Protein AF-A0A345E1W0-F1 (afdb_monomer_lite)

Secondary structure (DSSP, 8-state):
--EEEEEEETTEEEEEEE-HHHHHHHHHHHHHTT-S-----------------S--TTHHHH--HHHHHHHHHHHH-SSPEEHHHHHHHHHHHH-----STTHHHHHHHHHHHHH-TT---EEEE-TTSS-EEEE-TT-HHHHHHHHHHH--

Structure (mmCIF, N/CA/C/O backbone):
data_AF-A0A345E1W0-F1
#
_entry.id   AF-A0A345E1W0-F1
#
loop_
_atom_site.group_PDB
_atom_site.id
_atom_site.type_symbol
_atom_site.label_atom_id
_atom_site.label_alt_id
_atom_site.label_comp_id
_atom_site.label_asym_id
_atom_site.label_entity_id
_atom_site.label_seq_id
_atom_site.pdbx_PDB_ins_code
_atom_site.Cartn_x
_atom_site.Cartn_y
_atom_site.Cartn_z
_atom_site.occupancy
_atom_site.B_iso_or_equiv
_atom_site.auth_seq_id
_atom_site.auth_comp_id
_atom_site.auth_asym_id
_atom_site.auth_atom_id
_atom_site.pdbx_PDB_model_num
ATOM 1 N N . MET A 1 1 ? 12.030 -1.367 18.795 1.00 45.38 1 MET A N 1
ATOM 2 C CA . MET A 1 1 ? 12.201 -2.671 19.479 1.00 45.38 1 MET A CA 1
ATOM 3 C C . MET A 1 1 ? 13.108 -3.530 18.600 1.00 45.38 1 MET A C 1
ATOM 5 O O . MET A 1 1 ? 12.925 -3.448 17.390 1.00 45.38 1 MET A O 1
ATOM 9 N N . PRO A 1 2 ? 14.106 -4.254 19.140 1.00 35.97 2 PRO A N 1
ATOM 10 C CA . PRO A 1 2 ? 14.978 -5.117 18.340 1.00 35.97 2 PRO A CA 1
ATOM 11 C C . PRO A 1 2 ? 14.230 -6.366 17.856 1.00 35.97 2 PRO A C 1
ATOM 13 O O . PRO A 1 2 ? 13.284 -6.832 18.494 1.00 35.97 2 PRO A O 1
ATOM 16 N N . VAL A 1 3 ? 14.635 -6.877 16.699 1.00 43.66 3 VAL A N 1
ATOM 17 C CA . VAL A 1 3 ? 14.069 -8.049 16.035 1.00 43.66 3 VAL A CA 1
ATOM 18 C C . VAL A 1 3 ? 15.159 -9.098 15.897 1.00 43.66 3 VAL A C 1
ATOM 20 O O . VAL A 1 3 ? 16.213 -8.825 15.332 1.00 43.66 3 VAL A O 1
ATOM 23 N N . THR A 1 4 ? 14.899 -10.306 16.385 1.00 45.62 4 THR A N 1
ATOM 24 C CA . THR A 1 4 ? 15.780 -11.454 16.164 1.00 45.62 4 THR A CA 1
ATOM 25 C C . T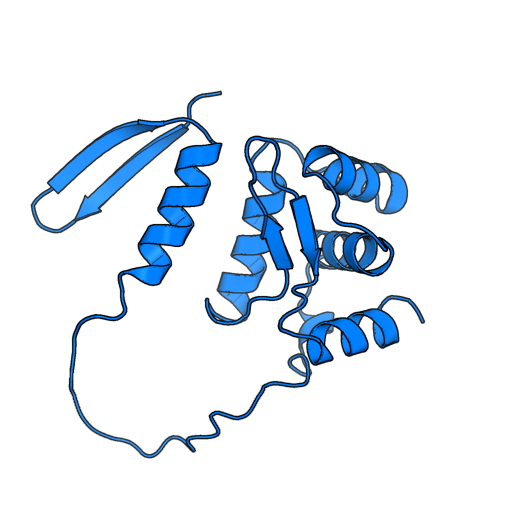HR A 1 4 ? 15.541 -12.006 14.766 1.00 45.62 4 THR A C 1
ATOM 27 O O . THR A 1 4 ? 14.420 -12.408 14.441 1.00 45.62 4 THR A O 1
ATOM 30 N N . VAL A 1 5 ? 16.584 -12.024 13.939 1.00 46.69 5 VAL A N 1
ATOM 31 C CA . VAL A 1 5 ? 16.565 -12.685 12.630 1.00 46.69 5 VAL A CA 1
ATOM 32 C C . VAL A 1 5 ? 17.436 -13.931 12.696 1.00 46.69 5 VAL A C 1
ATOM 34 O O . VAL A 1 5 ? 18.583 -13.872 13.136 1.00 46.69 5 VAL A O 1
ATOM 37 N N . ASN A 1 6 ? 16.859 -15.050 12.258 1.00 46.25 6 ASN A N 1
ATOM 38 C CA . ASN A 1 6 ? 17.540 -16.327 12.089 1.00 46.25 6 ASN A CA 1
ATOM 39 C C . ASN A 1 6 ? 17.802 -16.530 10.594 1.00 46.25 6 ASN A C 1
ATOM 41 O O . ASN A 1 6 ? 16.859 -16.696 9.818 1.00 46.25 6 ASN A O 1
ATOM 45 N N . LEU A 1 7 ? 19.073 -16.457 10.193 1.00 43.28 7 LEU A N 1
ATOM 46 C CA . LEU A 1 7 ? 19.508 -16.715 8.822 1.00 43.28 7 LEU A CA 1
ATOM 47 C C . LEU A 1 7 ? 20.150 -18.106 8.773 1.00 43.28 7 LEU A C 1
ATOM 49 O O . LEU A 1 7 ? 21.167 -18.339 9.428 1.00 43.28 7 LEU A O 1
ATOM 53 N N . SER A 1 8 ? 19.555 -19.015 8.000 1.00 42.28 8 SER A N 1
ATOM 54 C CA . SER A 1 8 ? 20.055 -20.382 7.816 1.00 42.28 8 SER A CA 1
ATOM 55 C C . SER A 1 8 ? 20.419 -20.609 6.349 1.00 42.28 8 SER A C 1
ATOM 57 O O . SER A 1 8 ? 19.563 -20.510 5.469 1.00 42.28 8 SER A O 1
ATOM 59 N N . GLY A 1 9 ? 21.688 -20.925 6.094 1.00 40.09 9 GLY A N 1
ATOM 60 C CA . GLY A 1 9 ? 22.220 -21.358 4.799 1.00 40.09 9 GLY A CA 1
ATOM 61 C C . GLY A 1 9 ? 23.122 -22.582 4.970 1.00 40.09 9 GLY A C 1
ATOM 62 O O . GLY A 1 9 ? 23.448 -22.957 6.097 1.00 40.09 9 GLY A O 1
ATOM 63 N N . GLU A 1 10 ? 23.513 -23.234 3.872 1.00 37.09 10 GLU A N 1
ATOM 64 C CA . GLU A 1 10 ? 24.368 -24.429 3.924 1.00 37.09 10 GLU A CA 1
ATOM 65 C C . GLU A 1 10 ? 25.673 -24.129 4.694 1.00 37.09 10 GLU A C 1
ATOM 67 O O . GLU A 1 10 ? 26.533 -23.383 4.233 1.00 37.09 10 GLU A O 1
ATOM 72 N N . GLY A 1 11 ? 25.783 -24.669 5.914 1.00 42.78 11 GLY A N 1
ATOM 73 C CA . GLY A 1 11 ? 26.951 -24.529 6.792 1.00 42.78 11 GLY A CA 1
ATOM 74 C C . GLY A 1 11 ? 27.027 -23.259 7.650 1.00 42.78 11 GLY A C 1
ATOM 75 O O . GLY A 1 11 ? 28.035 -23.076 8.332 1.00 42.78 11 GLY A O 1
ATOM 76 N N . ILE A 1 12 ? 26.008 -22.393 7.649 1.00 40.78 12 ILE A N 1
ATOM 77 C CA . ILE A 1 12 ? 26.033 -21.127 8.392 1.00 40.78 12 ILE A CA 1
ATOM 78 C C . ILE A 1 12 ? 24.692 -20.892 9.100 1.00 40.78 12 ILE A C 1
ATOM 80 O O . ILE A 1 12 ? 23.661 -20.705 8.454 1.00 40.78 12 ILE A O 1
ATOM 84 N N . GLU A 1 13 ? 24.732 -20.857 10.433 1.00 38.22 13 GLU A N 1
ATOM 85 C CA . GLU A 1 13 ? 23.628 -20.420 11.291 1.00 38.22 13 GLU A CA 1
ATOM 86 C C . GLU A 1 13 ? 24.100 -19.205 12.096 1.00 38.22 13 GLU A C 1
ATOM 88 O O . GLU A 1 13 ? 25.054 -19.293 12.872 1.00 38.22 13 GLU A O 1
ATOM 93 N N . PHE A 1 14 ? 23.462 -18.055 11.868 1.00 43.22 14 PHE A N 1
ATOM 94 C CA . PHE A 1 14 ? 23.709 -16.834 12.630 1.00 43.22 14 PHE A CA 1
ATOM 95 C C . PHE A 1 14 ? 22.395 -16.298 13.191 1.00 43.22 14 PHE A C 1
ATOM 97 O O . PHE A 1 14 ? 21.450 -16.026 12.448 1.00 43.22 14 PHE A O 1
ATOM 104 N N . GLU A 1 15 ? 22.383 -16.083 14.505 1.00 46.47 15 GLU A N 1
ATOM 105 C CA . GLU A 1 15 ? 21.328 -15.364 15.209 1.00 46.47 15 GLU A CA 1
ATOM 106 C C . GLU A 1 15 ? 21.842 -13.963 15.565 1.00 46.47 15 GLU A C 1
ATOM 108 O O . GLU A 1 15 ? 22.868 -13.815 16.238 1.00 46.47 15 GLU A O 1
ATOM 113 N N . ARG A 1 16 ? 21.162 -12.916 15.080 1.00 43.31 16 ARG A N 1
ATOM 114 C CA . ARG A 1 16 ? 21.501 -11.524 15.408 1.00 43.31 16 ARG A CA 1
ATOM 115 C C . ARG A 1 16 ? 20.248 -10.699 15.672 1.00 43.31 16 ARG A C 1
ATOM 117 O O . ARG A 1 16 ? 19.283 -10.737 14.910 1.00 43.31 16 ARG A O 1
ATOM 124 N N . GLU A 1 17 ? 20.298 -9.911 16.740 1.00 43.19 17 GLU A N 1
ATOM 125 C CA . GLU A 1 17 ? 19.318 -8.864 17.016 1.00 43.19 17 GLU A CA 1
ATOM 126 C C . GLU A 1 17 ? 19.610 -7.647 16.130 1.00 43.19 17 GLU A C 1
ATOM 128 O O . GLU A 1 17 ? 20.698 -7.065 16.185 1.00 43.19 17 GLU A O 1
ATOM 133 N N . ILE A 1 18 ? 18.645 -7.271 15.295 1.00 55.44 18 ILE A N 1
ATOM 134 C CA . ILE A 1 18 ? 18.741 -6.133 14.376 1.00 55.44 18 ILE A CA 1
ATOM 135 C C . ILE A 1 18 ? 17.576 -5.162 14.583 1.00 55.44 18 ILE A C 1
ATOM 137 O O . ILE A 1 18 ? 16.558 -5.502 15.192 1.00 55.44 18 ILE A O 1
ATOM 141 N N . SER A 1 19 ? 17.721 -3.924 14.107 1.00 51.69 19 SER A N 1
ATOM 142 C CA . SER A 1 19 ? 16.602 -2.981 14.061 1.00 51.69 19 SER A CA 1
ATOM 143 C C . SER A 1 19 ? 15.513 -3.495 13.113 1.00 51.69 19 SER A C 1
ATOM 145 O O . SER A 1 19 ? 15.787 -4.223 12.162 1.00 51.69 19 SER A O 1
ATOM 147 N N . GLU A 1 20 ? 14.259 -3.124 13.378 1.00 52.72 20 GLU A N 1
ATOM 148 C CA . GLU A 1 20 ? 13.123 -3.512 12.527 1.00 52.72 20 GLU A CA 1
ATOM 149 C C . GLU A 1 20 ? 13.296 -3.034 11.076 1.00 52.72 20 GLU A C 1
ATOM 151 O O . GLU A 1 20 ? 12.980 -3.773 10.148 1.00 52.72 20 GLU A O 1
ATOM 156 N N . ASP A 1 21 ? 13.886 -1.852 10.905 1.00 50.53 21 ASP A N 1
ATOM 157 C CA . ASP A 1 21 ? 14.236 -1.260 9.613 1.00 50.53 21 ASP A CA 1
ATOM 158 C C . ASP A 1 21 ? 15.211 -2.150 8.817 1.00 50.53 21 ASP A C 1
ATOM 160 O O . ASP A 1 21 ? 14.929 -2.569 7.694 1.00 50.53 21 ASP A O 1
ATOM 164 N N . ALA A 1 22 ? 16.282 -2.609 9.476 1.00 50.78 22 ALA A N 1
ATOM 165 C CA . ALA A 1 22 ? 17.256 -3.525 8.885 1.00 50.78 22 ALA A CA 1
ATOM 166 C C . ALA A 1 22 ? 16.655 -4.907 8.560 1.00 50.78 22 ALA A C 1
ATOM 168 O O . ALA A 1 22 ? 17.091 -5.575 7.626 1.00 50.78 22 ALA A O 1
ATOM 169 N N . ALA A 1 23 ? 15.641 -5.361 9.304 1.00 57.12 23 ALA A N 1
ATOM 170 C CA . ALA A 1 23 ? 14.966 -6.628 9.012 1.00 57.12 23 ALA A CA 1
ATOM 171 C C . ALA A 1 23 ? 14.154 -6.569 7.712 1.00 57.12 23 ALA A C 1
ATOM 173 O O . ALA A 1 23 ? 14.077 -7.560 6.982 1.00 57.12 23 ALA A O 1
ATOM 174 N N . ILE A 1 24 ? 13.558 -5.413 7.419 1.00 57.62 24 ILE A N 1
ATOM 175 C CA . ILE A 1 24 ? 12.810 -5.172 6.184 1.00 57.62 24 ILE A CA 1
ATOM 176 C C . ILE A 1 24 ? 13.769 -5.049 4.992 1.00 57.62 24 ILE A C 1
ATOM 178 O O . ILE A 1 24 ? 13.488 -5.610 3.931 1.00 57.62 24 ILE A O 1
ATOM 182 N N . GLU A 1 25 ? 14.919 -4.398 5.178 1.00 53.41 25 GLU A N 1
ATOM 183 C CA . GLU A 1 25 ? 15.987 -4.313 4.173 1.00 53.41 25 GLU A CA 1
ATOM 184 C C . GLU A 1 25 ? 16.539 -5.705 3.814 1.00 53.41 25 GLU A C 1
ATOM 186 O O . GLU A 1 25 ? 16.602 -6.071 2.641 1.00 53.41 25 GLU A O 1
ATOM 191 N N . ILE A 1 26 ? 16.842 -6.543 4.815 1.00 57.22 26 ILE A N 1
ATOM 192 C CA . ILE A 1 26 ? 17.355 -7.911 4.610 1.00 57.22 26 ILE A CA 1
ATOM 193 C C . ILE A 1 26 ? 16.334 -8.802 3.899 1.00 57.22 26 ILE A C 1
ATOM 195 O O . ILE A 1 26 ? 16.713 -9.612 3.046 1.00 57.22 26 ILE A O 1
ATOM 199 N N . MET A 1 27 ? 15.044 -8.662 4.220 1.00 58.53 27 MET A N 1
ATOM 200 C CA . MET A 1 27 ? 13.991 -9.392 3.513 1.00 58.53 27 MET A CA 1
ATOM 201 C C . MET A 1 27 ? 13.946 -9.017 2.029 1.00 58.53 27 MET A C 1
ATOM 203 O O . MET A 1 27 ? 13.765 -9.907 1.208 1.00 58.53 27 MET A O 1
ATOM 207 N N . GLN A 1 28 ? 14.169 -7.751 1.673 1.00 49.53 28 GLN A N 1
ATOM 208 C CA . GLN A 1 28 ? 14.204 -7.304 0.275 1.00 49.53 28 GLN A CA 1
ATOM 209 C C . GLN A 1 28 ? 15.504 -7.706 -0.442 1.00 49.53 28 GLN A C 1
ATOM 211 O O . GLN A 1 28 ? 15.453 -8.208 -1.562 1.00 49.53 28 GLN A O 1
ATOM 216 N N . LEU A 1 29 ? 16.663 -7.594 0.214 1.00 49.44 29 LEU A N 1
ATOM 217 C CA . LEU A 1 29 ? 17.960 -8.031 -0.327 1.00 49.44 29 LEU A CA 1
ATOM 218 C C . LEU A 1 29 ? 17.995 -9.538 -0.627 1.00 49.44 29 LEU A C 1
ATOM 220 O O . LEU A 1 29 ? 18.470 -9.951 -1.683 1.00 49.44 29 LEU A O 1
ATOM 224 N N . SER A 1 30 ? 17.424 -10.364 0.255 1.00 45.94 30 SER A N 1
ATOM 225 C CA . SER A 1 30 ? 17.351 -11.823 0.061 1.00 45.94 30 SER A CA 1
ATOM 226 C C . SER A 1 30 ? 16.462 -12.236 -1.122 1.00 45.94 30 SER A C 1
ATOM 228 O O . SER A 1 30 ? 16.559 -13.361 -1.611 1.00 45.94 30 SER A O 1
ATOM 230 N N . ILE A 1 31 ? 15.585 -11.341 -1.583 1.00 50.25 31 ILE A N 1
ATOM 231 C CA . ILE A 1 31 ? 14.705 -11.559 -2.738 1.00 50.25 31 ILE A CA 1
ATOM 232 C C . ILE A 1 31 ? 15.436 -11.212 -4.046 1.00 50.25 31 ILE A C 1
ATOM 234 O O . ILE A 1 31 ? 15.214 -11.878 -5.058 1.00 50.25 31 ILE A O 1
ATOM 238 N N . SER A 1 32 ? 16.354 -10.243 -4.019 1.00 39.19 32 SER A N 1
ATOM 239 C CA . SER A 1 32 ? 17.132 -9.815 -5.191 1.00 39.19 32 SER A CA 1
ATOM 240 C C . SER A 1 32 ? 18.299 -10.752 -5.538 1.00 39.19 32 SER A C 1
ATOM 242 O O . SER A 1 32 ? 18.637 -10.887 -6.712 1.00 39.19 32 SER A O 1
ATOM 244 N N . ASP A 1 33 ? 18.888 -11.444 -4.556 1.00 35.84 33 ASP A N 1
ATOM 245 C CA . ASP A 1 33 ? 20.107 -12.251 -4.762 1.00 35.84 33 ASP A CA 1
ATOM 246 C C . ASP A 1 33 ? 19.847 -13.643 -5.387 1.00 35.84 33 ASP A C 1
ATOM 248 O O . ASP A 1 33 ? 20.746 -14.281 -5.931 1.00 35.84 33 ASP A O 1
ATOM 252 N N . ARG A 1 34 ? 18.593 -14.125 -5.416 1.00 39.97 34 ARG A N 1
ATOM 253 C CA . ARG A 1 34 ? 18.247 -15.463 -5.953 1.00 39.97 34 ARG A CA 1
ATOM 254 C C . ARG A 1 34 ? 18.152 -15.535 -7.491 1.00 39.97 34 ARG A C 1
ATOM 256 O O . ARG A 1 34 ? 17.482 -16.418 -8.020 1.00 39.97 34 ARG A O 1
ATOM 263 N N . ARG A 1 35 ? 18.809 -14.630 -8.227 1.00 43.28 35 ARG A N 1
ATOM 264 C CA . ARG A 1 35 ? 18.853 -14.608 -9.708 1.00 43.28 35 ARG A CA 1
ATOM 265 C C . ARG A 1 35 ? 20.255 -14.815 -10.296 1.00 43.28 35 ARG A C 1
ATOM 267 O O . ARG A 1 35 ? 20.557 -14.266 -11.347 1.00 43.28 35 ARG A O 1
ATOM 274 N N . SER A 1 36 ? 21.111 -15.610 -9.655 1.00 43.78 36 SER A N 1
ATOM 275 C CA . SER A 1 36 ? 22.401 -16.000 -10.249 1.00 43.78 36 SER A CA 1
ATOM 276 C C . SER A 1 36 ? 22.716 -17.485 -10.042 1.00 43.78 36 SER A C 1
ATOM 278 O O . SER A 1 36 ? 23.639 -17.810 -9.308 1.00 43.78 36 SER A O 1
ATOM 280 N N . ASN A 1 37 ? 21.908 -18.376 -10.629 1.00 39.88 37 ASN A N 1
ATOM 281 C CA . ASN A 1 37 ? 22.293 -19.695 -11.176 1.00 39.88 37 ASN A CA 1
ATOM 282 C C . ASN A 1 37 ? 21.046 -20.576 -11.331 1.00 39.88 37 ASN A C 1
ATOM 284 O O . ASN A 1 37 ? 20.417 -20.899 -10.327 1.00 39.88 37 ASN A O 1
ATOM 288 N N . ASP A 1 38 ? 20.712 -20.979 -12.559 1.00 34.97 38 ASP A N 1
ATOM 289 C CA . ASP A 1 38 ? 20.861 -22.370 -13.033 1.00 34.97 38 ASP A CA 1
ATOM 290 C C . ASP A 1 38 ? 20.200 -22.515 -14.423 1.00 34.9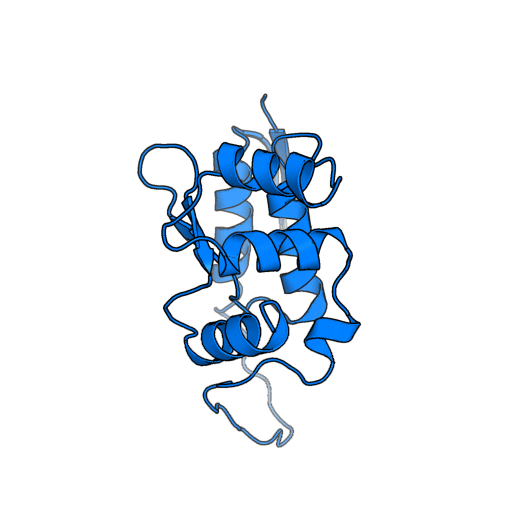7 38 ASP A C 1
ATOM 292 O O . ASP A 1 38 ? 19.011 -22.243 -14.601 1.00 34.97 38 ASP A O 1
ATOM 296 N N . GLU A 1 39 ? 20.995 -22.901 -15.423 1.00 44.12 39 GLU A N 1
ATOM 297 C CA . GLU A 1 39 ? 20.549 -23.288 -16.767 1.00 44.12 39 GLU A CA 1
ATOM 298 C C . GLU A 1 39 ? 19.930 -24.698 -16.743 1.00 44.12 39 GLU A C 1
ATOM 300 O O . GLU A 1 39 ? 20.550 -25.628 -16.233 1.00 44.12 39 GLU A O 1
ATOM 305 N N . GLY A 1 40 ? 18.764 -24.904 -17.378 1.00 30.97 40 GLY A N 1
ATOM 306 C CA . GLY A 1 40 ? 18.197 -26.256 -17.514 1.00 30.97 40 GLY A CA 1
ATOM 307 C C . GLY A 1 40 ? 16.839 -26.391 -18.220 1.00 30.97 40 GLY A C 1
ATOM 308 O O . GLY A 1 40 ? 15.853 -26.735 -17.586 1.00 30.97 40 GLY A O 1
ATOM 309 N N . THR A 1 41 ? 16.822 -26.132 -19.531 1.00 34.19 41 THR A N 1
ATOM 310 C CA . THR A 1 41 ? 15.992 -26.696 -20.630 1.00 34.19 41 THR A CA 1
ATOM 311 C C . THR A 1 41 ? 14.513 -27.129 -20.440 1.00 34.19 41 THR A C 1
ATOM 313 O O . THR A 1 41 ? 14.207 -28.110 -19.772 1.00 34.19 41 THR A O 1
ATOM 316 N N . ALA A 1 42 ? 13.688 -26.525 -21.317 1.00 41.94 42 ALA A N 1
ATOM 317 C CA . ALA A 1 42 ? 12.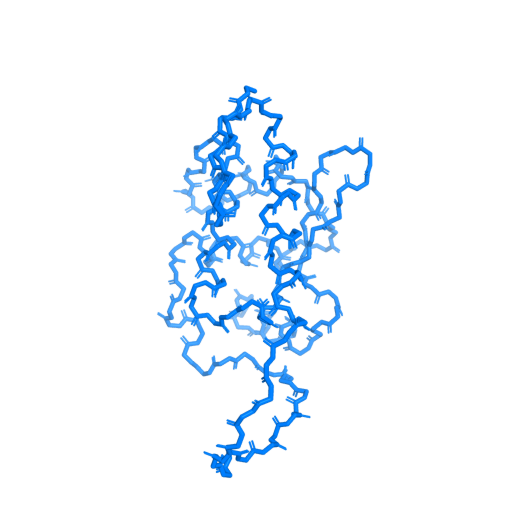440 -26.980 -21.966 1.00 41.94 42 ALA A CA 1
ATOM 318 C C . ALA A 1 42 ? 11.134 -27.002 -21.152 1.00 41.94 42 ALA A C 1
ATOM 320 O O . ALA A 1 42 ? 10.898 -27.881 -20.336 1.00 41.94 42 ALA A O 1
ATOM 321 N N . GLU A 1 43 ? 10.224 -26.082 -21.477 1.00 34.56 43 GLU A N 1
ATOM 322 C CA . GLU A 1 43 ? 9.141 -26.276 -22.460 1.00 34.56 43 GLU A CA 1
ATOM 323 C C . GLU A 1 43 ? 8.579 -24.888 -22.816 1.00 34.56 43 GLU A C 1
ATOM 325 O O . GLU A 1 43 ? 8.545 -24.009 -21.954 1.00 34.56 43 GLU A O 1
ATOM 330 N N . GLU A 1 44 ? 8.203 -24.676 -24.082 1.00 43.88 44 GLU A N 1
ATOM 331 C CA . GLU A 1 44 ? 7.603 -23.439 -24.605 1.00 43.88 44 GLU A CA 1
ATOM 332 C C . GLU A 1 44 ? 6.469 -22.949 -23.692 1.00 43.88 44 GLU A C 1
ATOM 334 O O . GLU A 1 44 ? 5.334 -23.425 -23.746 1.00 43.88 44 GLU A O 1
ATOM 339 N N . ARG A 1 45 ? 6.782 -21.981 -22.833 1.00 40.62 45 ARG A N 1
ATOM 340 C CA . ARG A 1 45 ? 5.794 -21.095 -22.236 1.00 40.62 45 ARG A CA 1
ATOM 341 C C . ARG A 1 45 ? 5.913 -19.809 -23.009 1.00 40.62 45 ARG A C 1
ATOM 343 O O . ARG A 1 45 ? 6.984 -19.219 -23.027 1.00 40.62 45 ARG A O 1
ATOM 350 N N . ASP A 1 46 ? 4.822 -19.487 -23.687 1.00 36.97 46 ASP A N 1
ATOM 351 C CA . ASP A 1 46 ? 4.555 -18.220 -24.345 1.00 36.97 46 ASP A CA 1
ATOM 352 C C . ASP A 1 46 ? 5.242 -17.079 -23.587 1.00 36.97 46 ASP A C 1
ATOM 354 O O . ASP A 1 46 ? 4.827 -16.689 -22.492 1.00 36.97 46 ASP A O 1
ATOM 358 N N . ASP A 1 47 ? 6.363 -16.644 -24.159 1.00 38.47 47 ASP A N 1
ATOM 359 C CA . ASP A 1 47 ? 7.206 -15.544 -23.716 1.00 38.47 47 ASP A CA 1
ATOM 360 C C . ASP A 1 47 ? 6.454 -14.253 -24.048 1.00 38.47 47 ASP A C 1
ATOM 362 O O . ASP A 1 47 ? 6.783 -13.493 -24.954 1.00 38.47 47 ASP A O 1
ATOM 366 N N . SER A 1 48 ? 5.339 -14.061 -23.355 1.00 40.69 48 SER A N 1
ATOM 367 C CA . SER A 1 48 ? 4.670 -12.781 -23.258 1.00 40.69 48 SER A CA 1
ATOM 368 C C . SER A 1 48 ? 5.307 -12.040 -22.084 1.00 40.69 48 SER A C 1
ATOM 370 O O . SER A 1 48 ? 4.679 -11.821 -21.048 1.00 40.69 48 SER A O 1
ATOM 372 N N . ASP A 1 49 ? 6.570 -11.645 -22.274 1.00 42.78 49 ASP A N 1
ATOM 373 C CA . ASP A 1 49 ? 7.241 -10.531 -21.589 1.00 42.78 49 ASP A CA 1
ATOM 374 C C . ASP A 1 49 ? 6.542 -9.215 -21.990 1.00 42.78 49 ASP A C 1
ATOM 376 O O . ASP A 1 49 ? 7.072 -8.324 -22.650 1.00 42.78 49 ASP A O 1
ATOM 380 N N . VAL A 1 50 ? 5.249 -9.146 -21.684 1.00 40.25 50 VAL A N 1
ATOM 381 C CA . VAL A 1 50 ? 4.388 -8.006 -21.946 1.00 40.25 50 VAL A CA 1
ATOM 382 C C . VAL A 1 50 ? 4.233 -7.329 -20.604 1.00 40.25 50 VAL A C 1
ATOM 384 O O . VAL A 1 50 ? 3.586 -7.877 -19.715 1.00 40.25 50 VAL A O 1
ATOM 387 N N . ASP A 1 51 ? 4.849 -6.157 -20.455 1.00 45.72 51 ASP A N 1
ATOM 388 C CA . ASP A 1 51 ? 4.189 -4.957 -19.933 1.00 45.72 51 ASP A CA 1
ATOM 389 C C . ASP A 1 51 ? 2.792 -5.277 -19.366 1.00 45.72 51 ASP A C 1
ATOM 391 O O . ASP A 1 51 ? 1.779 -5.148 -20.060 1.00 45.72 51 ASP A O 1
ATOM 395 N N . ALA A 1 52 ? 2.716 -5.805 -18.140 1.00 55.19 52 ALA A N 1
ATOM 396 C CA . ALA A 1 52 ? 1.432 -6.098 -17.523 1.00 55.19 52 ALA A CA 1
ATOM 397 C C . ALA A 1 52 ? 0.816 -4.740 -17.182 1.00 55.19 52 ALA A C 1
ATOM 399 O O . ALA A 1 52 ? 1.020 -4.193 -16.102 1.00 55.19 52 ALA A O 1
ATOM 400 N N . LYS A 1 53 ? 0.147 -4.140 -18.169 1.00 66.00 53 LYS A N 1
ATOM 401 C CA . LYS A 1 53 ? -0.498 -2.828 -18.081 1.00 66.00 53 LYS A CA 1
ATOM 402 C C . LYS A 1 53 ? -1.741 -2.870 -17.201 1.00 66.00 53 LYS A C 1
ATOM 404 O O . LYS A 1 53 ? -2.279 -1.823 -16.884 1.00 66.00 53 LYS A O 1
ATOM 409 N N . THR A 1 54 ? -2.212 -4.055 -16.835 1.00 82.00 54 THR A N 1
ATOM 410 C CA . THR A 1 54 ? -3.481 -4.251 -16.138 1.00 82.00 54 THR A CA 1
ATOM 411 C C . THR A 1 54 ? -3.307 -5.223 -14.985 1.00 82.00 54 THR A C 1
ATOM 413 O O . THR A 1 54 ? -2.507 -6.163 -15.059 1.00 82.00 54 THR A O 1
ATOM 416 N N . LEU A 1 55 ? -4.062 -5.006 -13.915 1.00 92.25 55 LEU A N 1
ATOM 417 C CA . LEU A 1 55 ? -4.108 -5.911 -12.778 1.00 92.25 55 LEU A CA 1
ATOM 418 C C . LEU A 1 55 ? -4.692 -7.267 -13.214 1.00 92.25 55 LEU A C 1
ATOM 420 O O . LEU A 1 55 ? -5.482 -7.337 -14.156 1.00 92.25 55 LEU A O 1
ATOM 424 N N . PRO A 1 56 ? -4.346 -8.368 -12.524 1.00 90.81 56 PRO A N 1
ATOM 425 C CA . PRO A 1 56 ? -5.002 -9.650 -12.757 1.00 90.81 56 PRO A CA 1
ATOM 426 C C . PRO A 1 56 ? -6.527 -9.535 -12.605 1.00 90.81 56 PRO A C 1
ATOM 428 O O . PRO A 1 56 ? -6.995 -8.910 -11.656 1.00 90.81 56 PRO A O 1
ATOM 431 N N . ASP A 1 57 ? -7.316 -10.211 -13.445 1.00 87.88 57 ASP A N 1
ATOM 432 C CA . ASP A 1 57 ? -8.793 -10.122 -13.410 1.00 87.88 57 ASP A CA 1
ATOM 433 C C . ASP A 1 57 ? -9.388 -10.421 -12.021 1.00 87.88 57 ASP A C 1
ATOM 435 O O . ASP A 1 57 ? -10.366 -9.823 -11.566 1.00 87.88 57 ASP A O 1
ATOM 439 N N . ASP A 1 58 ? -8.748 -11.347 -11.310 1.00 89.12 58 ASP A N 1
ATOM 440 C CA . ASP A 1 58 ? -9.124 -11.791 -9.973 1.00 89.12 58 ASP A CA 1
ATOM 441 C C . ASP A 1 58 ? -8.608 -10.913 -8.830 1.00 89.12 58 ASP A C 1
ATOM 443 O O . ASP A 1 58 ? -8.849 -11.218 -7.656 1.00 89.12 58 ASP A O 1
ATOM 447 N N . PHE A 1 59 ? -7.889 -9.838 -9.146 1.00 94.88 59 PHE A N 1
ATOM 448 C CA . PHE A 1 59 ? -7.131 -9.046 -8.188 1.00 94.88 59 PHE A CA 1
ATOM 449 C C . PHE A 1 59 ? -8.005 -8.540 -7.040 1.00 94.88 59 PHE A C 1
ATOM 451 O O . PHE A 1 59 ? -7.787 -8.909 -5.882 1.00 94.88 59 PHE A O 1
ATOM 458 N N . PHE A 1 60 ? -9.050 -7.775 -7.366 1.00 94.44 60 PHE A N 1
ATOM 459 C CA . PHE A 1 60 ? -9.956 -7.167 -6.387 1.00 94.44 60 PHE A CA 1
ATOM 460 C C . PHE A 1 60 ? -10.743 -8.206 -5.587 1.00 94.44 60 PHE A C 1
ATOM 462 O O . PHE A 1 60 ? -10.991 -8.012 -4.397 1.00 94.44 60 PHE A O 1
ATOM 469 N N . ARG A 1 61 ? -11.093 -9.337 -6.216 1.00 93.56 61 ARG A N 1
ATOM 470 C CA . ARG A 1 61 ? -11.806 -10.447 -5.567 1.00 93.56 61 ARG A CA 1
ATOM 471 C C . ARG A 1 61 ? -10.948 -11.137 -4.509 1.00 93.56 61 ARG A C 1
ATOM 473 O O . ARG A 1 61 ? -11.474 -11.668 -3.535 1.00 93.56 61 ARG A O 1
ATOM 480 N N . ARG A 1 62 ? -9.628 -11.145 -4.698 1.00 94.12 62 ARG A N 1
ATOM 481 C CA . ARG A 1 62 ? -8.674 -11.812 -3.806 1.00 94.12 62 ARG A CA 1
ATOM 482 C C . ARG A 1 62 ? -8.135 -10.903 -2.705 1.00 94.12 62 ARG A C 1
ATOM 484 O O . ARG A 1 62 ? -7.399 -11.413 -1.857 1.00 94.12 62 ARG A O 1
ATOM 491 N N . LEU A 1 63 ? -8.442 -9.605 -2.687 1.00 93.81 63 LEU A N 1
ATOM 492 C CA . LEU A 1 63 ? -7.965 -8.694 -1.641 1.00 93.81 63 LEU A CA 1
ATOM 493 C C . LEU A 1 63 ? -8.555 -9.066 -0.279 1.00 93.81 63 LEU A C 1
ATOM 495 O O . LEU A 1 63 ? -9.756 -9.284 -0.143 1.00 93.81 63 LEU A O 1
ATOM 499 N N . SER A 1 64 ? -7.709 -9.118 0.752 1.00 93.06 64 SER A N 1
ATOM 500 C CA . SER A 1 64 ? -8.221 -9.067 2.124 1.00 93.06 64 SER A CA 1
ATOM 501 C C . SER A 1 64 ? -8.707 -7.651 2.444 1.00 93.06 64 SER A C 1
ATOM 503 O O . SER A 1 64 ? -8.269 -6.694 1.804 1.00 93.06 64 SER A O 1
ATOM 505 N N . SER A 1 65 ? -9.537 -7.490 3.479 1.00 92.19 65 SER A N 1
ATOM 506 C CA . SER A 1 65 ? -9.995 -6.160 3.913 1.00 92.19 65 SER A CA 1
ATOM 507 C C . SER A 1 65 ? -8.827 -5.213 4.204 1.00 92.19 65 SER A C 1
ATOM 509 O O . SER A 1 65 ? -8.849 -4.068 3.773 1.00 92.19 65 SER A O 1
ATOM 511 N N . LYS A 1 66 ? -7.747 -5.716 4.826 1.00 92.88 66 LYS A N 1
ATOM 512 C CA . LYS A 1 66 ? -6.534 -4.926 5.103 1.00 92.88 66 LYS A CA 1
ATOM 513 C C . LYS A 1 66 ? -5.809 -4.479 3.831 1.00 92.88 66 LYS A C 1
ATOM 515 O O . LYS A 1 66 ? -5.361 -3.345 3.748 1.00 92.88 66 LYS A O 1
ATOM 520 N N . GLN A 1 67 ? -5.699 -5.366 2.842 1.00 94.81 67 GLN A N 1
ATOM 521 C CA . GLN A 1 67 ? -5.083 -5.039 1.553 1.00 94.81 67 GLN A CA 1
ATOM 522 C C . GLN A 1 67 ? -5.911 -4.020 0.780 1.00 94.81 67 GLN A C 1
ATOM 524 O O . GLN A 1 67 ? -5.355 -3.082 0.225 1.00 94.81 67 GLN A O 1
ATOM 529 N N . ARG A 1 68 ? -7.237 -4.187 0.769 1.00 95.12 68 ARG A N 1
ATOM 530 C CA . ARG A 1 68 ? -8.142 -3.242 0.121 1.00 95.12 68 ARG A CA 1
ATOM 531 C C . ARG A 1 68 ? -8.077 -1.866 0.781 1.00 95.12 68 ARG A C 1
ATOM 533 O O . ARG A 1 68 ? -7.929 -0.889 0.062 1.00 95.12 68 ARG A O 1
ATOM 540 N N . ALA A 1 69 ? -8.121 -1.797 2.110 1.00 94.44 69 ALA A N 1
ATOM 541 C CA . ALA A 1 69 ? -8.005 -0.538 2.843 1.00 94.44 69 ALA A CA 1
ATOM 542 C C . ALA A 1 69 ? -6.672 0.170 2.550 1.00 94.44 69 ALA A C 1
ATOM 544 O O . ALA A 1 69 ? -6.677 1.338 2.186 1.00 94.44 69 ALA A O 1
ATOM 545 N N . MET A 1 70 ? -5.543 -0.553 2.594 1.00 95.06 70 MET A N 1
ATOM 546 C CA . MET A 1 70 ? -4.230 0.015 2.257 1.00 95.06 70 MET A CA 1
ATOM 547 C C . MET A 1 70 ? -4.210 0.611 0.846 1.00 95.06 70 MET A C 1
ATOM 549 O O . MET A 1 70 ? -3.743 1.729 0.663 1.00 95.06 70 MET A O 1
ATOM 553 N N . LEU A 1 71 ? -4.722 -0.123 -0.147 1.00 95.88 71 LEU A N 1
ATOM 554 C CA . LEU A 1 71 ? -4.756 0.368 -1.524 1.00 95.88 71 LEU A CA 1
ATOM 555 C C . LEU A 1 71 ? -5.700 1.549 -1.682 1.00 95.88 71 LEU A C 1
ATOM 557 O O . LEU A 1 71 ? -5.342 2.478 -2.387 1.00 95.88 71 LEU A O 1
ATOM 561 N N . THR A 1 72 ? -6.853 1.548 -1.015 1.00 95.56 72 THR A N 1
ATOM 562 C CA . THR A 1 72 ? -7.808 2.661 -1.113 1.00 95.56 72 THR A CA 1
ATOM 563 C C . THR A 1 72 ? -7.186 3.938 -0.550 1.00 95.56 72 THR A C 1
ATOM 565 O O . THR A 1 72 ? -7.069 4.910 -1.286 1.00 95.56 72 THR A O 1
ATOM 568 N N . VAL A 1 73 ? -6.611 3.885 0.659 1.00 96.12 73 VAL A N 1
ATOM 569 C CA . VAL A 1 73 ? -5.893 5.024 1.260 1.00 96.12 73 VAL A CA 1
ATOM 570 C C . VAL A 1 73 ? -4.763 5.533 0.358 1.00 96.12 73 VAL A C 1
ATOM 572 O O . VAL A 1 73 ? -4.606 6.739 0.184 1.00 96.12 73 VAL A O 1
ATOM 575 N N . LEU A 1 74 ? -3.964 4.629 -0.222 1.00 96.12 74 LEU A N 1
ATOM 576 C CA . LEU A 1 74 ? -2.873 5.008 -1.127 1.00 96.12 74 LEU A CA 1
ATOM 577 C C . LEU A 1 74 ? -3.365 5.552 -2.476 1.00 96.12 74 LEU A C 1
ATOM 579 O O . LEU A 1 74 ? -2.647 6.327 -3.092 1.00 96.12 74 LEU A O 1
ATOM 583 N N . THR A 1 75 ? -4.557 5.156 -2.927 1.00 95.38 75 THR A N 1
ATOM 584 C CA . THR A 1 75 ? -5.185 5.665 -4.159 1.00 95.38 75 THR A CA 1
ATOM 585 C C . THR A 1 75 ? -5.794 7.052 -3.924 1.00 95.38 75 THR A C 1
ATOM 587 O O . THR A 1 75 ? -5.739 7.915 -4.791 1.00 95.38 75 THR A O 1
ATOM 590 N N . GLU A 1 76 ? -6.347 7.304 -2.735 1.00 94.62 76 GLU A N 1
ATOM 591 C CA . GLU A 1 76 ? -6.882 8.615 -2.338 1.00 94.62 76 GLU A CA 1
ATOM 592 C C . GLU A 1 76 ? -5.773 9.637 -2.035 1.00 94.62 76 GLU A C 1
ATOM 594 O O . GLU A 1 76 ? -5.969 10.853 -2.146 1.00 94.62 76 GLU A O 1
ATOM 599 N N . ALA A 1 77 ? -4.596 9.157 -1.631 1.00 93.81 77 ALA A N 1
ATOM 600 C CA . ALA A 1 77 ? -3.446 9.990 -1.333 1.00 93.81 77 ALA A CA 1
ATOM 601 C C . ALA A 1 77 ? -2.774 10.505 -2.615 1.00 93.81 77 ALA A C 1
ATOM 603 O O . ALA A 1 77 ? -2.312 9.741 -3.453 1.00 93.81 77 ALA A O 1
ATOM 604 N N . LYS A 1 78 ? -2.659 11.833 -2.731 1.00 81.56 78 LYS A N 1
ATOM 605 C CA . LYS A 1 78 ? -1.936 12.489 -3.837 1.00 81.56 78 LYS A CA 1
ATOM 606 C C . LYS A 1 78 ? -0.421 12.518 -3.643 1.00 81.56 78 LYS A C 1
ATOM 608 O O . LYS A 1 78 ? 0.310 12.696 -4.610 1.00 81.56 78 LYS A O 1
ATOM 613 N N . ASP A 1 79 ? 0.018 12.374 -2.398 1.00 93.56 79 ASP A N 1
ATOM 614 C CA . ASP A 1 79 ? 1.412 12.451 -1.981 1.00 93.56 79 ASP A CA 1
ATOM 615 C C . ASP A 1 79 ? 1.788 11.178 -1.203 1.00 93.56 79 ASP A C 1
ATOM 617 O O . ASP A 1 79 ? 0.912 10.582 -0.561 1.00 93.56 79 ASP A O 1
ATOM 621 N N . PRO A 1 80 ? 3.073 10.773 -1.207 1.00 94.94 80 PRO A N 1
ATOM 622 C CA . PRO A 1 80 ? 3.544 9.644 -0.413 1.00 94.94 80 PRO A CA 1
ATOM 623 C C . PRO A 1 80 ? 3.185 9.798 1.065 1.00 94.94 80 PRO A C 1
ATOM 625 O O . PRO A 1 80 ? 3.355 10.865 1.660 1.00 94.94 80 PRO A O 1
ATOM 628 N N . LEU A 1 81 ? 2.728 8.711 1.679 1.00 93.88 81 LEU A N 1
ATOM 629 C CA . LEU A 1 81 ? 2.347 8.687 3.086 1.00 93.88 81 LEU A CA 1
ATOM 630 C C . LEU A 1 81 ? 3.428 8.023 3.922 1.00 93.88 81 LEU A C 1
ATOM 632 O O . LEU A 1 81 ? 3.952 6.975 3.556 1.00 93.88 81 LEU A O 1
ATOM 636 N N . THR A 1 82 ? 3.713 8.568 5.098 1.00 92.25 82 THR A N 1
ATOM 637 C CA . THR A 1 82 ? 4.573 7.855 6.042 1.00 92.25 82 THR A CA 1
ATOM 638 C C . THR A 1 82 ? 3.877 6.602 6.580 1.00 92.25 82 THR A C 1
ATOM 640 O O . THR A 1 82 ? 2.646 6.484 6.547 1.00 92.25 82 THR A O 1
ATOM 643 N N . SER A 1 83 ? 4.650 5.659 7.126 1.00 88.50 83 SER A N 1
ATOM 644 C CA . SER A 1 83 ? 4.097 4.445 7.743 1.00 88.50 83 SER A CA 1
ATOM 645 C C . SER A 1 83 ? 3.070 4.754 8.848 1.00 88.50 83 SER A C 1
ATOM 647 O O . SER A 1 83 ? 2.081 4.040 9.006 1.00 88.50 83 SER A O 1
ATOM 649 N N . THR A 1 84 ? 3.284 5.826 9.609 1.00 89.31 84 THR A N 1
ATOM 650 C CA . THR A 1 84 ? 2.403 6.297 10.679 1.00 89.31 84 THR A CA 1
ATOM 651 C C . THR A 1 84 ? 1.105 6.855 10.111 1.00 89.31 84 THR A C 1
ATOM 653 O O . THR A 1 84 ? 0.030 6.474 10.573 1.00 89.31 84 THR A O 1
ATOM 656 N N . GLU A 1 85 ? 1.187 7.695 9.079 1.00 92.56 85 GLU A N 1
ATOM 657 C CA . GLU A 1 85 ? 0.003 8.287 8.453 1.00 92.56 85 GLU A CA 1
ATOM 658 C C . GLU A 1 85 ? -0.868 7.237 7.760 1.00 92.56 85 GLU A C 1
ATOM 660 O O . GLU A 1 85 ? -2.086 7.234 7.931 1.00 92.56 85 GLU A O 1
ATOM 665 N N . LEU A 1 86 ? -0.246 6.302 7.036 1.00 92.94 86 LEU A N 1
ATOM 666 C CA . LEU A 1 86 ? -0.958 5.217 6.368 1.00 92.94 86 LEU A CA 1
ATOM 667 C C . LEU A 1 86 ? -1.717 4.342 7.374 1.00 92.94 86 LEU A C 1
ATOM 669 O O . LEU A 1 86 ? -2.893 4.053 7.171 1.00 92.94 86 LEU A O 1
ATOM 673 N N . ARG A 1 87 ? -1.076 3.959 8.488 1.00 90.62 87 ARG A N 1
ATOM 674 C CA . ARG A 1 87 ? -1.742 3.195 9.557 1.00 90.62 87 ARG A CA 1
ATOM 675 C C . ARG A 1 87 ? -2.899 3.974 10.178 1.00 90.62 87 ARG A C 1
ATOM 677 O O . ARG A 1 87 ? -3.962 3.398 10.374 1.00 90.62 87 ARG A O 1
ATOM 684 N N . ARG A 1 88 ? -2.703 5.268 10.454 1.00 90.94 88 ARG A N 1
ATOM 685 C CA . ARG A 1 88 ? -3.743 6.130 11.027 1.00 90.94 88 ARG A CA 1
ATOM 686 C C . ARG A 1 88 ? -4.986 6.179 10.139 1.00 90.94 88 ARG A C 1
ATOM 688 O O . ARG A 1 88 ? -6.076 5.947 10.637 1.00 90.94 88 ARG A O 1
ATOM 695 N N . ARG A 1 89 ? -4.829 6.415 8.835 1.00 93.31 89 ARG A N 1
ATOM 696 C CA . ARG A 1 89 ? -5.970 6.462 7.903 1.00 93.31 89 ARG A CA 1
ATOM 697 C C . ARG A 1 89 ? -6.660 5.114 7.746 1.00 93.31 89 ARG A C 1
ATOM 699 O O . ARG A 1 89 ? -7.881 5.051 7.729 1.00 93.31 89 ARG A O 1
ATOM 706 N N . MET A 1 90 ? -5.897 4.022 7.688 1.00 92.75 90 MET A N 1
ATOM 707 C CA . MET A 1 90 ? -6.482 2.677 7.658 1.00 92.75 90 MET A CA 1
ATOM 708 C C . MET A 1 90 ? -7.340 2.376 8.898 1.00 92.75 90 MET A C 1
ATOM 710 O O . MET A 1 90 ? -8.355 1.692 8.779 1.00 92.75 90 MET A O 1
ATOM 714 N N . ASP A 1 91 ? -6.940 2.878 10.064 1.00 90.25 91 ASP A N 1
ATOM 715 C CA . ASP A 1 91 ? -7.687 2.738 11.314 1.00 90.25 91 ASP A CA 1
ATOM 716 C C . ASP A 1 91 ? -8.926 3.649 11.334 1.00 90.25 91 ASP A C 1
ATOM 718 O O . ASP A 1 91 ? -10.048 3.171 11.471 1.00 90.25 91 ASP A O 1
ATOM 722 N N . GLU A 1 92 ? -8.742 4.951 11.101 1.00 89.62 92 GLU A N 1
ATOM 723 C CA . GLU A 1 92 ? -9.802 5.962 11.203 1.00 89.62 92 GLU A CA 1
ATOM 724 C C . GLU A 1 92 ? -10.891 5.819 10.127 1.00 89.62 92 GLU A C 1
ATOM 726 O O . GLU A 1 92 ? -12.073 6.008 10.416 1.00 89.62 92 GLU A O 1
ATOM 731 N N . GLU A 1 93 ? -10.514 5.502 8.887 1.00 87.56 93 GLU A N 1
ATOM 732 C CA . GLU A 1 93 ? -11.434 5.514 7.741 1.00 87.56 93 GLU A CA 1
ATOM 733 C C . GLU A 1 93 ? -12.044 4.133 7.462 1.00 87.56 93 GLU A C 1
ATOM 735 O O . GLU A 1 93 ? -13.147 4.038 6.921 1.00 87.56 93 GLU A O 1
ATOM 740 N N . TYR A 1 94 ? -11.352 3.056 7.849 1.00 82.88 94 TYR A N 1
ATOM 741 C CA . TYR A 1 94 ? -11.735 1.687 7.491 1.00 82.88 94 TYR A CA 1
ATOM 742 C C . TYR A 1 94 ? -11.873 0.738 8.693 1.00 82.88 94 TYR A C 1
ATOM 744 O O . TYR A 1 94 ? -12.154 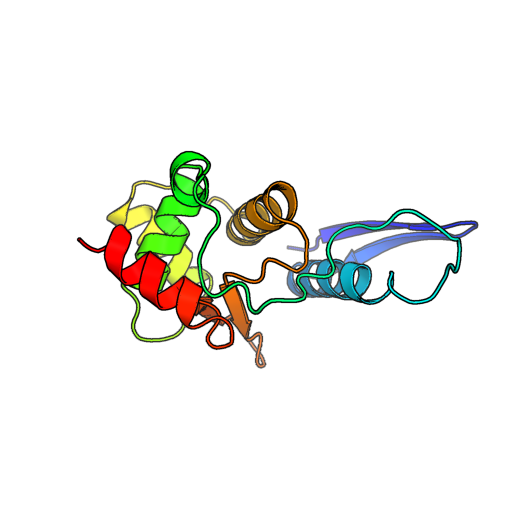-0.444 8.474 1.00 82.88 94 TYR A O 1
ATOM 752 N N . ASP A 1 95 ? -11.706 1.221 9.933 1.00 81.94 95 ASP A N 1
ATOM 753 C CA . ASP A 1 95 ? -11.762 0.427 11.178 1.00 81.94 95 ASP A CA 1
ATOM 754 C C . ASP A 1 95 ? -10.797 -0.778 11.137 1.00 81.94 95 ASP A C 1
ATOM 756 O O . ASP A 1 95 ? -11.074 -1.883 11.615 1.00 81.94 95 ASP A O 1
ATOM 760 N N . ILE A 1 96 ? -9.652 -0.594 10.463 1.00 79.19 96 ILE A N 1
ATOM 761 C CA . ILE A 1 96 ? -8.605 -1.605 10.344 1.00 79.19 96 ILE A CA 1
ATOM 762 C C . ILE A 1 96 ? -7.476 -1.269 11.308 1.00 79.19 96 ILE A C 1
ATOM 764 O O . ILE A 1 96 ? -6.487 -0.631 10.944 1.00 79.19 96 ILE A O 1
ATOM 768 N N . GLU A 1 97 ? -7.555 -1.854 12.502 1.00 75.12 97 GLU A N 1
ATOM 769 C CA . GLU A 1 97 ? -6.438 -1.814 13.436 1.00 75.12 97 GLU A CA 1
ATOM 770 C C . GLU A 1 97 ? -5.209 -2.521 12.834 1.00 75.12 97 GLU A C 1
ATOM 772 O O . GLU A 1 97 ? -5.135 -3.751 12.630 1.00 75.12 97 GLU A O 1
ATOM 777 N N . THR A 1 98 ? -4.188 -1.718 12.559 1.00 69.94 98 THR A N 1
ATOM 778 C CA . THR A 1 98 ? -2.846 -2.180 12.212 1.00 69.94 98 THR A CA 1
ATOM 779 C C . THR A 1 98 ? -1.961 -2.133 13.454 1.00 69.94 98 THR A C 1
ATOM 781 O O . THR A 1 98 ? -1.240 -1.168 13.692 1.00 69.94 98 THR A O 1
ATOM 784 N N . SER A 1 99 ? -2.015 -3.180 14.275 1.00 57.47 99 SER A N 1
ATOM 785 C CA . SER A 1 99 ? -1.217 -3.268 15.499 1.00 57.47 99 SER A CA 1
ATOM 786 C C . SER A 1 99 ? 0.253 -3.608 15.198 1.00 57.47 99 SER A C 1
ATOM 788 O O . SER A 1 99 ? 0.578 -4.687 14.700 1.00 57.47 99 SER A O 1
ATOM 790 N N . GLY A 1 100 ? 1.155 -2.683 15.542 1.00 58.16 100 GLY A N 1
ATOM 791 C CA . GLY A 1 100 ? 2.609 -2.887 15.555 1.00 58.16 100 GLY A CA 1
ATOM 792 C C . GLY A 1 100 ? 3.358 -2.497 14.272 1.00 58.16 100 GLY A C 1
ATOM 793 O O . GLY A 1 100 ? 2.797 -2.405 13.178 1.00 58.16 100 GLY A O 1
ATOM 794 N N . GLY A 1 101 ? 4.674 -2.298 14.412 1.00 62.16 101 GLY A N 1
ATOM 795 C CA . GLY A 1 101 ? 5.564 -1.832 13.339 1.00 62.16 101 GLY A CA 1
ATOM 796 C C . GLY A 1 101 ? 5.565 -2.714 12.081 1.00 62.16 101 GLY A C 1
ATOM 797 O O . GLY A 1 101 ? 5.666 -2.218 10.962 1.00 62.16 101 GLY A O 1
ATOM 798 N N . ARG A 1 102 ? 5.262 -4.009 12.221 1.00 68.25 102 ARG A N 1
ATOM 799 C CA . ARG A 1 102 ? 5.246 -4.982 11.110 1.00 68.25 102 ARG A CA 1
ATOM 800 C C . ARG A 1 102 ? 3.928 -5.102 10.345 1.00 68.25 102 ARG A C 1
ATOM 802 O O . ARG A 1 102 ? 3.860 -5.871 9.387 1.00 68.25 102 ARG A O 1
ATOM 809 N N . ALA A 1 103 ? 2.873 -4.393 10.748 1.00 80.81 103 ALA A N 1
ATOM 810 C CA . ALA A 1 103 ? 1.543 -4.594 10.173 1.00 80.81 103 ALA A CA 1
ATOM 811 C C . ALA A 1 103 ? 1.497 -4.330 8.654 1.00 80.81 103 ALA A C 1
ATOM 813 O O . ALA A 1 103 ? 0.967 -5.154 7.911 1.00 80.81 103 ALA A O 1
ATOM 814 N N . LEU A 1 104 ? 2.112 -3.238 8.187 1.00 88.38 104 LEU A N 1
ATOM 815 C CA . LEU A 1 104 ? 2.162 -2.887 6.761 1.00 88.38 104 LEU A CA 1
ATOM 816 C C . LEU A 1 104 ? 3.020 -3.878 5.962 1.00 88.38 104 LEU A C 1
ATOM 818 O O . LEU A 1 104 ? 2.589 -4.360 4.917 1.00 88.38 104 LEU A O 1
ATOM 822 N N . ALA A 1 105 ? 4.180 -4.272 6.498 1.00 85.25 105 ALA A N 1
ATOM 823 C CA . ALA A 1 105 ? 5.038 -5.286 5.883 1.00 85.25 105 ALA A CA 1
ATOM 824 C C . ALA A 1 105 ? 4.303 -6.627 5.691 1.00 85.25 105 ALA A C 1
ATOM 826 O O . ALA A 1 105 ? 4.445 -7.272 4.656 1.00 85.25 105 ALA A O 1
ATOM 827 N N . GLY A 1 106 ? 3.454 -7.026 6.645 1.00 88.38 106 GLY A N 1
ATOM 828 C CA . GLY A 1 106 ? 2.619 -8.222 6.516 1.00 88.38 106 GLY A CA 1
ATOM 829 C C . GLY A 1 106 ? 1.570 -8.122 5.401 1.00 88.38 106 GLY A C 1
ATOM 830 O O . GLY A 1 106 ? 1.304 -9.109 4.712 1.00 88.38 106 GLY A O 1
ATOM 831 N N . ILE A 1 107 ? 0.991 -6.936 5.188 1.00 90.75 107 ILE A N 1
ATOM 832 C CA . ILE A 1 107 ? 0.047 -6.685 4.087 1.00 90.75 107 ILE A CA 1
ATOM 833 C C . ILE A 1 107 ? 0.772 -6.803 2.738 1.00 90.75 107 ILE A C 1
ATOM 835 O O . ILE A 1 107 ? 0.273 -7.492 1.841 1.00 90.75 107 ILE A O 1
ATOM 839 N N . LEU A 1 108 ? 1.967 -6.211 2.637 1.00 90.94 108 LEU A N 1
ATOM 840 C CA . LEU A 1 108 ? 2.831 -6.266 1.455 1.00 90.94 108 LEU A CA 1
ATOM 841 C C . LEU A 1 108 ? 3.289 -7.688 1.129 1.00 90.94 108 LEU A C 1
ATOM 843 O O . LEU A 1 108 ? 3.082 -8.157 0.012 1.00 90.94 108 LEU A O 1
ATOM 847 N N . ALA A 1 109 ? 3.775 -8.433 2.125 1.00 87.50 109 ALA A N 1
ATOM 848 C CA . ALA A 1 109 ? 4.111 -9.848 1.972 1.00 87.50 109 ALA A CA 1
ATOM 849 C C . ALA A 1 109 ? 2.907 -10.680 1.490 1.00 87.50 109 ALA A C 1
ATOM 851 O O . ALA A 1 109 ? 3.056 -11.657 0.752 1.00 87.50 109 ALA A O 1
ATOM 852 N N . GLY A 1 110 ? 1.689 -10.278 1.866 1.00 89.75 110 GLY A N 1
ATOM 853 C CA . GLY A 1 110 ? 0.453 -10.865 1.364 1.00 89.75 110 GLY A CA 1
ATOM 854 C C . GLY A 1 110 ? 0.230 -10.659 -0.138 1.00 89.75 110 GLY A C 1
ATOM 855 O O . GLY A 1 110 ? -0.364 -11.535 -0.768 1.00 89.75 110 GLY A O 1
ATOM 856 N N . PHE A 1 111 ? 0.676 -9.542 -0.724 1.00 90.25 111 PHE A N 1
ATOM 857 C CA . PHE A 1 111 ? 0.653 -9.336 -2.178 1.00 90.25 111 PHE A CA 1
ATOM 858 C C . PHE A 1 111 ? 1.695 -10.215 -2.862 1.00 90.25 111 PHE A C 1
ATOM 860 O O . PHE A 1 111 ? 1.334 -10.993 -3.746 1.00 90.25 111 PHE A O 1
ATOM 867 N N . THR A 1 112 ? 2.936 -10.196 -2.373 1.00 86.19 112 THR A N 1
ATOM 868 C CA . THR A 1 112 ? 4.029 -11.033 -2.887 1.00 86.19 112 THR A CA 1
ATOM 869 C C . THR A 1 112 ? 3.659 -12.515 -2.888 1.00 86.19 112 THR A C 1
ATOM 871 O O . THR A 1 112 ? 3.855 -13.215 -3.877 1.00 86.19 112 THR A O 1
ATOM 874 N N . ARG A 1 113 ? 3.026 -13.010 -1.818 1.00 86.12 113 ARG A N 1
ATOM 875 C CA . ARG A 1 113 ? 2.558 -14.402 -1.743 1.00 86.12 113 ARG A CA 1
ATOM 876 C C . ARG A 1 113 ? 1.473 -14.735 -2.774 1.00 86.12 113 ARG A C 1
ATOM 878 O O . ARG A 1 113 ? 1.355 -15.889 -3.175 1.00 86.12 113 ARG A O 1
ATOM 885 N N . LYS A 1 114 ? 0.631 -13.768 -3.150 1.00 88.50 114 LYS A N 1
ATOM 886 C CA . LYS A 1 114 ? -0.498 -13.985 -4.072 1.00 88.50 114 LYS A CA 1
ATOM 887 C C . LYS A 1 114 ? -0.101 -13.881 -5.538 1.00 88.50 114 LYS A C 1
ATOM 889 O O . LYS A 1 114 ? -0.710 -14.588 -6.342 1.00 88.50 114 LYS A O 1
ATOM 894 N N . TYR A 1 115 ? 0.848 -13.001 -5.847 1.00 88.19 115 TYR A N 1
ATOM 895 C CA . TYR A 1 115 ? 1.130 -12.546 -7.209 1.00 88.19 115 TYR A CA 1
ATOM 896 C C . TYR A 1 115 ? 2.610 -12.650 -7.612 1.00 88.19 115 TYR A C 1
ATOM 898 O O . TYR A 1 115 ? 2.928 -12.430 -8.772 1.00 88.19 115 TYR A O 1
ATOM 906 N N . GLY A 1 116 ? 3.500 -13.041 -6.696 1.00 84.56 116 GLY A N 1
ATOM 907 C CA . GLY A 1 116 ? 4.938 -13.148 -6.946 1.00 84.56 116 GLY A CA 1
ATOM 908 C C . GLY A 1 116 ? 5.715 -11.892 -6.547 1.00 84.56 116 GLY A C 1
ATOM 909 O O . GLY A 1 116 ? 5.135 -10.861 -6.212 1.00 84.56 116 GLY A O 1
ATOM 910 N N . ALA A 1 117 ? 7.045 -12.003 -6.541 1.00 80.12 117 ALA A N 1
ATOM 911 C CA . ALA A 1 117 ? 7.947 -10.911 -6.165 1.00 80.12 117 ALA A CA 1
ATOM 912 C C . ALA A 1 117 ? 7.977 -9.782 -7.204 1.00 80.12 117 ALA A C 1
ATOM 914 O O . ALA A 1 117 ? 8.087 -8.625 -6.822 1.00 80.12 117 ALA A O 1
ATOM 915 N N . ASP A 1 118 ? 7.785 -10.102 -8.485 1.00 81.69 118 ASP A N 1
ATOM 916 C CA . ASP A 1 118 ? 7.750 -9.116 -9.574 1.00 81.69 118 ASP A CA 1
ATOM 917 C C . ASP A 1 118 ? 6.439 -8.301 -9.618 1.00 81.69 118 ASP A C 1
ATOM 919 O O . ASP A 1 118 ? 6.278 -7.397 -10.444 1.00 81.69 118 ASP A O 1
ATOM 923 N N . PHE A 1 119 ? 5.482 -8.608 -8.733 1.00 85.50 119 PHE A N 1
ATOM 924 C CA . PHE A 1 119 ? 4.238 -7.859 -8.579 1.00 85.50 119 PHE A CA 1
ATOM 925 C C . PHE A 1 119 ? 4.423 -6.678 -7.614 1.00 85.50 119 PHE A C 1
ATOM 927 O O . PHE A 1 119 ? 4.038 -6.710 -6.442 1.00 85.50 119 PHE A O 1
ATOM 934 N N . GLU A 1 120 ? 5.030 -5.614 -8.128 1.00 86.50 120 GLU A N 1
ATOM 935 C CA . GLU A 1 120 ? 5.400 -4.421 -7.365 1.00 86.50 120 GLU A CA 1
ATOM 936 C C . GLU A 1 120 ? 4.297 -3.353 -7.400 1.00 86.50 120 GLU A C 1
ATOM 938 O O . GLU A 1 120 ? 4.346 -2.409 -8.186 1.00 86.50 120 GLU A O 1
ATOM 943 N N . LEU A 1 121 ? 3.275 -3.496 -6.556 1.00 90.69 121 LEU A N 1
ATOM 944 C CA . LEU A 1 121 ? 2.129 -2.576 -6.539 1.00 90.69 121 LEU A CA 1
ATOM 945 C C . LEU A 1 121 ? 2.357 -1.303 -5.707 1.00 90.69 121 LEU A C 1
ATOM 947 O O . LEU A 1 121 ? 1.799 -0.250 -6.005 1.00 90.69 121 LEU A O 1
ATOM 951 N N . VAL A 1 122 ? 3.166 -1.405 -4.653 1.00 92.75 122 VAL A N 1
ATOM 952 C CA . VAL A 1 122 ? 3.449 -0.326 -3.699 1.00 92.75 122 VAL A CA 1
ATOM 953 C C . VAL A 1 122 ? 4.951 -0.084 -3.697 1.00 92.75 122 VAL A C 1
ATOM 955 O O . VAL A 1 122 ? 5.723 -1.030 -3.562 1.00 92.75 122 VAL A O 1
ATOM 958 N N . SER A 1 123 ? 5.349 1.176 -3.836 1.00 91.44 123 SER A N 1
ATOM 959 C CA . SER A 1 123 ? 6.732 1.624 -3.686 1.00 91.44 123 SER A CA 1
ATOM 960 C C . SER A 1 123 ? 6.940 2.175 -2.281 1.00 91.44 123 SER A C 1
ATOM 962 O O . SER A 1 123 ? 6.054 2.844 -1.742 1.00 91.44 123 SER A O 1
ATOM 964 N N . ILE A 1 124 ? 8.119 1.925 -1.709 1.00 91.31 124 ILE A N 1
ATOM 965 C CA . ILE A 1 124 ? 8.530 2.487 -0.421 1.00 91.31 124 ILE A CA 1
ATOM 966 C C . ILE A 1 124 ? 9.861 3.210 -0.605 1.00 91.31 124 ILE A C 1
ATOM 968 O O . ILE A 1 124 ? 10.839 2.585 -1.009 1.00 91.31 124 ILE A O 1
ATOM 972 N N . ASP A 1 125 ? 9.894 4.504 -0.303 1.00 89.12 125 ASP A N 1
ATOM 973 C CA . ASP A 1 125 ? 11.129 5.283 -0.215 1.00 89.12 125 ASP A CA 1
ATOM 974 C C . ASP A 1 125 ? 11.544 5.413 1.253 1.00 89.12 125 ASP A C 1
ATOM 976 O O . ASP A 1 125 ? 10.771 5.894 2.079 1.00 89.12 125 ASP A O 1
ATOM 980 N N . TRP A 1 126 ? 12.739 4.934 1.595 1.00 81.56 126 TRP A N 1
ATOM 981 C CA . TRP A 1 126 ? 13.205 4.907 2.986 1.00 81.56 126 TRP A CA 1
ATOM 982 C C . TRP A 1 126 ? 13.948 6.181 3.399 1.00 81.56 126 TRP A C 1
ATOM 984 O O . TRP A 1 126 ? 14.039 6.463 4.594 1.00 81.56 126 TRP A O 1
ATOM 994 N N . GLY A 1 127 ? 14.426 6.979 2.435 1.00 78.12 127 GLY A N 1
ATOM 995 C CA . GLY A 1 127 ? 15.211 8.187 2.693 1.00 78.12 127 GLY A CA 1
ATOM 996 C C . GLY A 1 127 ? 16.215 8.011 3.843 1.00 78.12 127 GLY A C 1
ATOM 997 O O . GLY A 1 127 ? 16.910 7.001 3.925 1.00 78.12 127 GLY A O 1
ATOM 998 N N . ASP A 1 128 ? 16.234 8.981 4.760 1.00 71.94 128 ASP A N 1
ATOM 999 C CA . ASP A 1 128 ? 16.989 8.933 6.024 1.00 71.94 128 ASP A CA 1
ATOM 1000 C C . ASP A 1 128 ? 16.078 8.681 7.252 1.00 71.94 128 ASP A C 1
ATOM 1002 O O . ASP A 1 128 ? 16.453 8.992 8.388 1.00 71.94 128 ASP A O 1
ATOM 1006 N N . GLY A 1 129 ? 14.840 8.211 7.057 1.00 76.69 129 GLY A N 1
ATOM 1007 C CA . GLY A 1 129 ? 13.803 8.286 8.088 1.00 76.69 129 GLY A CA 1
ATOM 1008 C C . GLY A 1 129 ? 12.709 7.228 7.990 1.00 76.69 129 GLY A C 1
ATOM 1009 O O . GLY A 1 129 ? 12.967 6.048 7.792 1.00 76.69 129 GLY A O 1
ATOM 1010 N N . GLU A 1 130 ? 11.465 7.639 8.233 1.00 81.56 130 GLU A N 1
ATOM 1011 C CA . GLU A 1 130 ? 10.318 6.738 8.135 1.00 81.56 130 GLU A CA 1
ATOM 1012 C C . GLU A 1 130 ? 9.994 6.438 6.666 1.00 81.56 130 GLU A C 1
ATOM 1014 O O . GLU A 1 130 ? 9.911 7.360 5.859 1.00 81.56 130 GLU A O 1
ATOM 1019 N N . GLY A 1 131 ? 9.739 5.164 6.345 1.00 83.38 131 GLY A N 1
ATOM 1020 C CA . GLY A 1 131 ? 9.351 4.758 4.996 1.00 83.38 131 GLY A CA 1
ATOM 1021 C C . GLY A 1 131 ? 8.124 5.515 4.474 1.00 83.38 131 GLY A C 1
ATOM 1022 O O . GLY A 1 131 ? 7.088 5.587 5.150 1.00 83.38 131 GLY A O 1
ATOM 1023 N N . LEU A 1 132 ? 8.251 6.047 3.260 1.00 91.12 132 LEU A N 1
ATOM 1024 C CA . LEU A 1 132 ? 7.228 6.748 2.493 1.00 91.12 132 LEU A CA 1
ATOM 1025 C C . LEU A 1 132 ? 6.590 5.793 1.486 1.00 91.12 132 LEU A C 1
ATOM 1027 O O . LEU A 1 132 ? 7.233 5.332 0.548 1.00 91.12 132 LEU A O 1
ATOM 1031 N N . TYR A 1 133 ? 5.313 5.504 1.688 1.00 93.88 133 TYR A N 1
ATOM 1032 C CA . TYR A 1 133 ? 4.511 4.562 0.923 1.00 93.88 133 TYR A CA 1
ATOM 1033 C C . TYR A 1 133 ? 3.703 5.307 -0.135 1.00 93.88 133 TYR A C 1
ATOM 1035 O O . TYR A 1 133 ? 3.003 6.274 0.167 1.00 93.88 133 TYR A O 1
ATOM 1043 N N . GLN A 1 134 ? 3.746 4.810 -1.364 1.00 95.56 134 GLN A N 1
ATOM 1044 C CA . GLN A 1 134 ? 2.913 5.274 -2.472 1.00 95.56 134 GLN A CA 1
ATOM 1045 C C . GLN A 1 134 ? 2.582 4.105 -3.403 1.00 95.56 134 GLN A C 1
ATOM 1047 O O . GLN A 1 134 ? 3.280 3.085 -3.400 1.00 95.56 134 GLN A O 1
ATOM 1052 N N . LEU A 1 135 ? 1.543 4.239 -4.229 1.00 95.12 135 LEU A N 1
ATOM 1053 C CA . LEU A 1 135 ? 1.370 3.320 -5.356 1.00 95.12 135 LEU A CA 1
ATOM 1054 C C . LEU A 1 135 ? 2.594 3.405 -6.274 1.00 95.12 135 LEU A C 1
ATOM 1056 O O . LEU A 1 135 ? 3.182 4.474 -6.426 1.00 95.12 135 LEU A O 1
ATOM 1060 N N . ASN A 1 136 ? 3.024 2.278 -6.841 1.00 92.94 136 ASN A N 1
ATOM 1061 C CA . ASN A 1 136 ? 4.273 2.234 -7.595 1.00 92.94 136 ASN A CA 1
ATOM 1062 C C . ASN A 1 136 ? 4.175 3.081 -8.883 1.00 92.94 136 ASN A C 1
ATOM 1064 O O . ASN A 1 136 ? 3.483 2.669 -9.820 1.00 92.94 136 ASN A O 1
ATOM 1068 N N . PRO A 1 137 ? 4.900 4.214 -8.990 1.00 88.69 137 PRO A N 1
ATOM 1069 C CA . PRO A 1 137 ? 4.811 5.094 -10.156 1.00 88.69 137 PRO A CA 1
ATOM 1070 C C . PRO A 1 137 ? 5.376 4.449 -11.430 1.00 88.69 137 PRO A C 1
ATOM 1072 O O . PRO A 1 137 ? 5.043 4.873 -12.533 1.00 88.69 137 PRO A O 1
ATOM 1075 N N . ASN A 1 138 ? 6.188 3.393 -11.300 1.00 89.44 138 ASN A N 1
ATOM 1076 C CA . ASN A 1 138 ? 6.714 2.626 -12.432 1.00 89.44 138 ASN A CA 1
ATOM 1077 C C . ASN A 1 138 ? 5.701 1.608 -12.985 1.00 89.44 138 ASN A C 1
ATOM 1079 O O . ASN A 1 138 ? 5.997 0.907 -13.951 1.00 89.44 138 ASN A O 1
ATOM 1083 N N . ARG A 1 139 ? 4.508 1.508 -12.384 1.00 89.00 139 ARG A N 1
ATOM 1084 C CA . ARG A 1 139 ? 3.400 0.650 -12.828 1.00 89.00 139 ARG A CA 1
ATOM 1085 C C . ARG A 1 139 ? 2.131 1.483 -13.079 1.00 89.00 139 ARG A C 1
ATOM 1087 O O . ARG A 1 139 ? 1.105 1.214 -12.457 1.00 89.00 139 ARG A O 1
ATOM 1094 N N . PRO A 1 140 ? 2.160 2.477 -13.988 1.00 89.12 140 PRO A N 1
ATOM 1095 C CA . PRO A 1 140 ? 1.058 3.429 -14.163 1.00 89.12 140 PRO A CA 1
ATOM 1096 C C . PRO A 1 140 ? -0.274 2.755 -14.513 1.00 89.12 140 PRO A C 1
ATOM 1098 O O . PRO A 1 140 ? -1.306 3.158 -13.997 1.00 89.12 140 PRO A O 1
ATOM 1101 N N . GLY A 1 141 ? -0.260 1.670 -15.291 1.00 90.31 141 GLY A N 1
ATOM 1102 C CA . GLY A 1 141 ? -1.488 0.942 -15.619 1.00 90.31 141 GLY A CA 1
ATOM 1103 C C . GLY A 1 141 ? -2.163 0.272 -14.411 1.00 90.31 141 GLY A C 1
A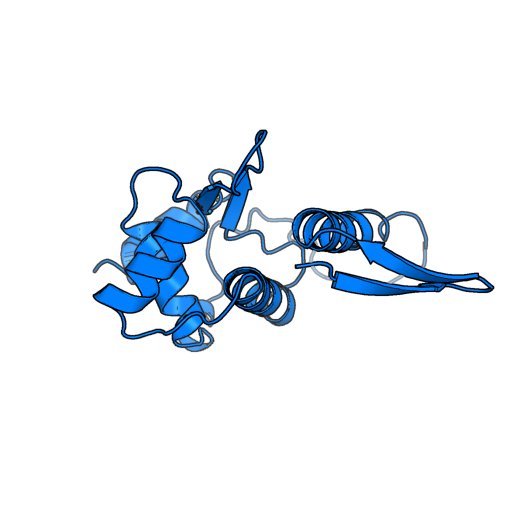TOM 1104 O O . GLY A 1 141 ? -3.388 0.206 -14.341 1.00 90.31 141 GLY A O 1
ATOM 1105 N N . TYR A 1 142 ? -1.392 -0.152 -13.400 1.00 92.19 142 TYR A N 1
ATOM 1106 C CA . TYR A 1 142 ? -1.972 -0.625 -12.137 1.00 92.19 142 TYR A CA 1
ATOM 1107 C C . TYR A 1 142 ? -2.600 0.525 -11.354 1.00 92.19 142 TYR A C 1
ATOM 1109 O O . TYR A 1 142 ? -3.670 0.349 -10.780 1.00 92.19 142 TYR A O 1
ATOM 1117 N N . VAL A 1 143 ? -1.938 1.685 -11.330 1.00 91.62 143 VAL A N 1
ATOM 1118 C CA . VAL A 1 143 ? -2.433 2.885 -10.644 1.00 91.62 143 VAL A CA 1
ATOM 1119 C C . VAL A 1 143 ? -3.760 3.333 -11.252 1.00 91.62 143 VAL A C 1
ATOM 1121 O O . VAL A 1 143 ? -4.743 3.438 -10.527 1.00 91.62 143 VAL A O 1
ATOM 1124 N N . GLU A 1 144 ? -3.816 3.487 -12.575 1.00 91.75 144 GLU A N 1
ATOM 1125 C CA . GLU A 1 144 ? -5.025 3.885 -13.306 1.00 91.75 144 GLU A CA 1
ATOM 1126 C C . GLU A 1 144 ? -6.196 2.920 -13.053 1.00 91.75 144 GLU A C 1
ATOM 1128 O O . GLU A 1 144 ? -7.333 3.346 -12.841 1.00 91.75 144 GLU A O 1
ATOM 1133 N N . GLU A 1 145 ? -5.938 1.606 -13.029 1.00 93.75 145 GLU A N 1
ATOM 1134 C CA . GLU A 1 145 ? -6.988 0.625 -12.751 1.00 93.75 145 GLU A CA 1
ATOM 1135 C C . GLU A 1 145 ? -7.456 0.659 -11.285 1.00 93.75 145 GLU A C 1
ATOM 1137 O O . GLU A 1 145 ? -8.650 0.492 -11.021 1.00 93.75 145 GLU A O 1
ATOM 1142 N N . LEU A 1 146 ? -6.555 0.891 -10.321 1.00 93.38 146 LEU A N 1
ATOM 1143 C CA . LEU A 1 146 ? -6.934 1.085 -8.918 1.00 93.38 146 LEU A CA 1
ATOM 1144 C C . LEU A 1 146 ? -7.793 2.340 -8.748 1.00 93.38 146 LEU A C 1
ATOM 1146 O O . LEU A 1 146 ? -8.855 2.251 -8.135 1.00 93.38 146 LEU A O 1
ATOM 1150 N N . GLU A 1 147 ? -7.380 3.468 -9.327 1.00 91.56 147 GLU A N 1
ATOM 1151 C CA . GLU A 1 147 ? -8.137 4.725 -9.311 1.00 91.56 147 GLU A CA 1
ATOM 1152 C C . GLU A 1 147 ? -9.537 4.530 -9.897 1.00 91.56 147 GLU A C 1
ATOM 1154 O O . GLU A 1 147 ? -10.529 4.862 -9.251 1.00 91.56 147 GLU A O 1
ATOM 1159 N N . SER A 1 148 ? -9.638 3.897 -11.069 1.00 91.00 148 SER A N 1
ATOM 1160 C CA . SER A 1 148 ? -10.919 3.671 -11.745 1.00 91.00 148 SER A CA 1
ATOM 1161 C C . SER A 1 148 ? -11.859 2.707 -11.016 1.00 91.00 148 SER A C 1
ATOM 1163 O O . SER A 1 148 ? -13.050 2.717 -11.311 1.00 91.00 148 SER A O 1
ATOM 1165 N N . ARG A 1 149 ? -11.358 1.812 -10.155 1.00 91.38 149 ARG A N 1
ATOM 1166 C CA . ARG A 1 149 ? -12.167 0.723 -9.566 1.00 91.38 149 ARG A CA 1
ATOM 1167 C C . ARG A 1 149 ? -12.333 0.798 -8.054 1.00 91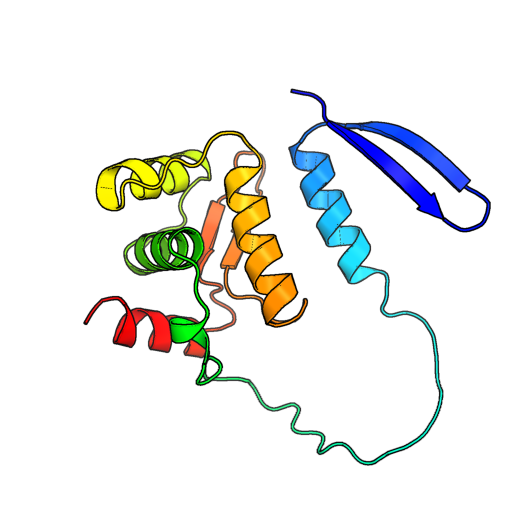.38 149 ARG A C 1
ATOM 1169 O O . ARG A 1 149 ? -13.186 0.089 -7.517 1.00 91.38 149 ARG A O 1
ATOM 1176 N N . LEU A 1 150 ? -11.495 1.565 -7.359 1.00 89.25 150 LEU A N 1
ATOM 1177 C CA . LEU A 1 150 ? -11.609 1.788 -5.915 1.00 89.25 150 LEU A CA 1
ATOM 1178 C C . LEU A 1 150 ? -12.262 3.124 -5.571 1.00 89.25 150 LEU A C 1
ATOM 1180 O O . LEU A 1 150 ? -12.832 3.207 -4.486 1.00 89.25 150 LEU A O 1
ATOM 1184 N N . LEU A 1 151 ? -12.178 4.127 -6.452 1.00 84.88 151 LEU A N 1
ATOM 1185 C CA . LEU A 1 151 ? -12.724 5.469 -6.211 1.00 84.88 151 LEU A CA 1
ATOM 1186 C C . LEU A 1 151 ? -14.035 5.763 -6.963 1.00 84.88 151 LEU A C 1
ATOM 1188 O O . LEU A 1 151 ? -14.576 6.857 -6.809 1.00 84.88 151 LEU A O 1
ATOM 1192 N N . ASP A 1 152 ? -14.522 4.815 -7.768 1.00 69.88 152 ASP A N 1
ATOM 1193 C CA . ASP A 1 152 ? -15.842 4.855 -8.426 1.00 69.88 152 ASP A CA 1
ATOM 1194 C C . ASP A 1 152 ? -16.927 4.257 -7.510 1.00 69.88 152 ASP A C 1
ATOM 1196 O O . ASP A 1 152 ? -18.003 4.886 -7.369 1.00 69.88 152 ASP A O 1
#

Foldseek 3Di:
DWDWDWDDDDPDTDTDTDDPVVVLVVVVVVQVVPPPDDDDDDDDDPPCPDLCLADDPCRVVPQDLLLLLLLLLQLPDPFWDFPVRSQVSSCPVRVDHQPDPCSVVVSVVVCCVVPNPVPQQWDWDQDVHTTTIHGDPVNVSHSVNSNVPSVD

pLDDT: mean 72.95, std 21.94, range [30.97, 96.12]

Organism: NCBI:txid1547898

Sequence (152 aa):
MPVTVNLSGEGIEFEREISEDAAIEIMQLSISDRRSNDEGTAEERDDSDVDAKTLPDDFFRRLSSKQRAMLTVLTEAKDPLTSTELRRRMDEEYDIETSGGRALAGILAGFTRKYGADFELVSIDWGDGEGLYQLNPNRPGYVEELESRLLD

Radius of gyration: 17.67 Å; chains: 1; bounding box: 43×40×44 Å